Protein AF-A0A4U2ZXK5-F1 (afdb_monomer_lite)

Foldseek 3Di:
DPDDFKDWDDDLVNLLVLLVWADFQVNCVVVVTDMGGHPDDDRRDRRDDDPVSNVLNVCCVPPVPVSVVVVVVVVVVD

Sequence (78 aa):
SFETNGLLLLSLNHIELICTGKITLDDYINQGGIAILKEKMNKELILQPFPQLMFLAELLKEDPVLLQQFLNYQQKLL

Structure (mmCIF, N/CA/C/O backbone):
data_AF-A0A4U2ZXK5-F1
#
_entry.id   AF-A0A4U2ZXK5-F1
#
loop_
_atom_site.group_PDB
_atom_site.id
_atom_site.type_symbol
_atom_site.label_atom_id
_atom_site.label_alt_id
_atom_site.label_comp_id
_atom_site.label_asym_id
_atom_site.label_entity_id
_atom_site.label_seq_id
_atom_site.pdbx_PDB_ins_code
_atom_site.Cartn_x
_atom_site.Cartn_y
_atom_site.Cartn_z
_atom_site.occupancy
_atom_site.B_iso_or_equiv
_atom_site.auth_seq_id
_atom_site.auth_comp_id
_atom_site.auth_asym_id
_atom_site.auth_atom_id
_atom_site.pdbx_PDB_model_num
ATOM 1 N N . SER A 1 1 ? 25.940 -3.942 -2.469 1.00 49.19 1 SER A N 1
ATOM 2 C CA . SER A 1 1 ? 25.194 -2.701 -2.199 1.00 49.19 1 SER A CA 1
ATOM 3 C C . SER A 1 1 ? 23.761 -2.935 -2.647 1.00 49.19 1 SER A C 1
ATOM 5 O O . SER A 1 1 ? 23.574 -3.187 -3.830 1.00 49.19 1 SER A O 1
ATOM 7 N N . PHE A 1 2 ? 22.781 -2.981 -1.737 1.00 58.75 2 PHE A N 1
ATOM 8 C CA . PHE A 1 2 ? 21.366 -2.976 -2.130 1.00 58.75 2 PHE A CA 1
ATOM 9 C C . PHE A 1 2 ? 20.996 -1.526 -2.417 1.00 58.75 2 PHE A C 1
ATOM 11 O O . PHE A 1 2 ? 20.601 -0.788 -1.520 1.00 58.75 2 PHE A O 1
ATOM 18 N N . GLU A 1 3 ? 21.236 -1.087 -3.648 1.00 69.88 3 GLU A N 1
ATOM 19 C CA . GLU A 1 3 ? 20.778 0.231 -4.053 1.00 69.88 3 GLU A CA 1
ATOM 20 C C . GLU A 1 3 ? 19.256 0.248 -4.152 1.00 69.88 3 GLU A C 1
ATOM 22 O O . GLU A 1 3 ? 18.635 -0.642 -4.735 1.00 69.88 3 GLU A O 1
ATOM 27 N N . THR A 1 4 ? 18.657 1.308 -3.615 1.00 79.88 4 THR A N 1
ATOM 28 C CA . THR A 1 4 ? 17.260 1.633 -3.874 1.00 79.88 4 THR A CA 1
ATOM 29 C C . THR A 1 4 ? 17.078 1.858 -5.375 1.00 79.88 4 THR A C 1
ATOM 31 O O . THR A 1 4 ? 17.693 2.757 -5.962 1.00 79.88 4 THR A O 1
ATOM 34 N N . ASN A 1 5 ? 16.235 1.027 -5.990 1.00 86.06 5 ASN A N 1
ATOM 35 C CA . ASN A 1 5 ? 15.927 1.066 -7.423 1.00 86.06 5 ASN A CA 1
ATOM 36 C C . ASN A 1 5 ? 14.706 1.934 -7.748 1.00 86.06 5 ASN A C 1
ATOM 38 O O . ASN A 1 5 ? 14.409 2.171 -8.914 1.00 86.06 5 ASN A O 1
ATOM 42 N N . GLY A 1 6 ? 14.003 2.429 -6.733 1.00 89.06 6 GLY A N 1
ATOM 43 C CA . GLY A 1 6 ? 12.901 3.359 -6.906 1.00 89.06 6 GLY A CA 1
ATOM 44 C C . GLY A 1 6 ? 12.246 3.742 -5.586 1.00 89.06 6 GLY A C 1
ATOM 45 O O . GLY A 1 6 ? 12.550 3.177 -4.538 1.00 89.06 6 GLY A O 1
ATOM 46 N N . LEU A 1 7 ? 11.353 4.718 -5.660 1.00 91.50 7 LEU A N 1
ATOM 47 C CA . LEU A 1 7 ? 10.567 5.252 -4.557 1.00 91.50 7 LEU A CA 1
ATOM 48 C C . LEU A 1 7 ? 9.089 5.220 -4.942 1.00 91.50 7 LEU A C 1
ATOM 50 O O . LEU A 1 7 ? 8.728 5.660 -6.033 1.00 91.50 7 LEU A O 1
ATOM 54 N N . LEU A 1 8 ? 8.244 4.729 -4.037 1.00 92.12 8 LEU A N 1
ATOM 55 C CA . LEU A 1 8 ? 6.787 4.813 -4.144 1.00 92.12 8 LEU A CA 1
ATOM 56 C C . LEU A 1 8 ? 6.279 5.823 -3.116 1.00 92.12 8 LEU A C 1
ATOM 58 O O . LEU A 1 8 ? 6.648 5.753 -1.945 1.00 92.12 8 LEU A O 1
ATOM 62 N N . LEU A 1 9 ? 5.441 6.760 -3.552 1.00 92.81 9 LEU A N 1
ATOM 63 C CA . LEU A 1 9 ? 4.805 7.751 -2.684 1.00 92.81 9 LEU A CA 1
ATOM 64 C C . LEU A 1 9 ? 3.398 7.282 -2.315 1.00 92.81 9 LEU A C 1
ATOM 66 O O . LEU A 1 9 ? 2.462 7.365 -3.110 1.00 92.81 9 LEU A O 1
ATOM 70 N N . LEU A 1 10 ? 3.254 6.778 -1.095 1.00 92.00 10 LEU A N 1
ATOM 71 C CA . LEU A 1 10 ? 2.029 6.123 -0.657 1.00 92.00 10 LEU A CA 1
ATOM 72 C C . LEU A 1 10 ? 1.079 7.113 0.024 1.00 92.00 10 LEU A C 1
ATOM 74 O O . LEU A 1 10 ? 1.459 7.814 0.958 1.00 92.00 10 LEU A O 1
ATOM 78 N N . SER A 1 11 ? -0.171 7.133 -0.435 1.00 89.31 11 SER A N 1
ATOM 79 C CA . SER A 1 11 ? -1.299 7.678 0.323 1.00 89.31 11 SER A CA 1
ATOM 80 C C . SER A 1 11 ? -1.849 6.599 1.263 1.00 89.31 11 SER A C 1
ATOM 82 O O . SER A 1 11 ? -1.529 5.422 1.094 1.00 89.31 11 SER A O 1
ATOM 84 N N . LEU A 1 12 ? -2.722 6.961 2.210 1.00 87.81 12 LEU A N 1
ATOM 85 C CA . LEU A 1 12 ? -3.388 5.974 3.076 1.00 87.81 12 LEU A CA 1
ATOM 86 C C . LEU A 1 12 ? -4.139 4.907 2.258 1.00 87.81 12 LEU A C 1
ATOM 88 O O . LEU A 1 12 ? -3.963 3.717 2.499 1.00 87.81 12 LEU A O 1
ATOM 92 N N . ASN A 1 13 ? -4.854 5.318 1.206 1.00 88.19 13 ASN A N 1
ATOM 93 C CA . ASN A 1 13 ? -5.552 4.394 0.308 1.00 88.19 13 ASN A CA 1
ATOM 94 C C . ASN A 1 13 ? -4.579 3.455 -0.429 1.00 88.19 13 ASN A C 1
ATOM 96 O O . ASN A 1 13 ? -4.875 2.279 -0.629 1.00 88.19 13 ASN A O 1
ATOM 100 N N . HIS A 1 14 ? -3.401 3.954 -0.827 1.00 91.00 14 HIS A N 1
ATOM 101 C CA . HIS A 1 14 ? -2.379 3.115 -1.461 1.00 91.00 14 HIS A CA 1
ATOM 102 C C . HIS A 1 14 ? -1.789 2.091 -0.485 1.00 91.00 14 HIS A C 1
ATOM 104 O O . HIS A 1 14 ? -1.463 0.982 -0.903 1.00 91.00 14 HIS A O 1
ATOM 110 N N . ILE A 1 15 ? -1.653 2.443 0.797 1.00 90.75 15 ILE A N 1
ATOM 111 C CA . ILE A 1 15 ? -1.170 1.527 1.839 1.00 90.75 15 ILE A CA 1
ATOM 112 C C . ILE 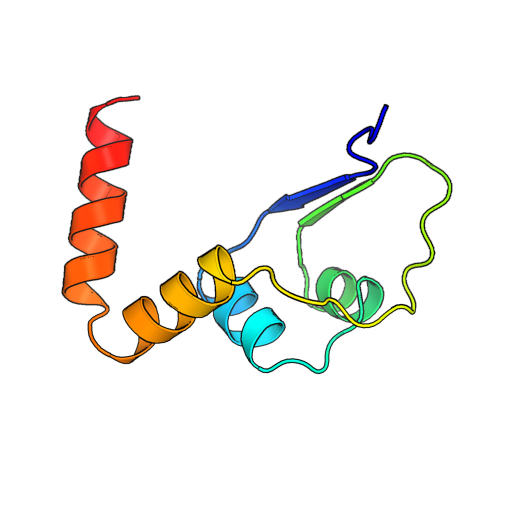A 1 15 ? -2.146 0.362 1.996 1.00 90.75 15 ILE A C 1
ATOM 114 O O . ILE A 1 15 ? -1.719 -0.787 1.911 1.00 90.75 15 ILE A O 1
ATOM 118 N N . GLU A 1 16 ? -3.444 0.642 2.146 1.00 88.12 16 GLU A N 1
ATOM 119 C CA . GLU A 1 16 ? -4.474 -0.402 2.224 1.00 88.12 16 GLU A CA 1
ATOM 120 C C . GLU A 1 16 ? -4.423 -1.318 0.997 1.00 88.12 16 GLU A C 1
ATOM 122 O O . GLU A 1 16 ? -4.309 -2.537 1.127 1.00 88.12 16 GLU A O 1
ATOM 127 N N . LEU A 1 17 ? -4.414 -0.733 -0.203 1.00 88.94 17 LEU A N 1
ATOM 128 C CA . LEU A 1 17 ? -4.398 -1.481 -1.457 1.00 88.94 17 LEU A CA 1
ATOM 129 C C . LEU A 1 17 ? -3.184 -2.419 -1.562 1.00 88.94 17 LEU A C 1
ATOM 131 O O . LEU A 1 17 ? -3.350 -3.612 -1.823 1.00 88.94 17 LEU A O 1
ATOM 135 N N . ILE A 1 18 ? -1.972 -1.909 -1.323 1.00 92.31 18 ILE A N 1
ATOM 136 C CA . ILE A 1 18 ? -0.737 -2.706 -1.393 1.00 92.31 18 ILE A CA 1
ATOM 137 C C . ILE A 1 18 ? -0.744 -3.806 -0.324 1.00 92.31 18 ILE A C 1
ATOM 139 O O . ILE A 1 18 ? -0.359 -4.942 -0.607 1.00 92.31 18 ILE A O 1
ATOM 143 N N . CYS A 1 19 ? -1.212 -3.501 0.889 1.00 91.88 19 CYS A N 1
ATOM 144 C CA . CYS A 1 19 ? -1.225 -4.445 2.006 1.00 91.88 19 CYS A CA 1
ATOM 145 C C . CYS A 1 19 ? -2.302 -5.532 1.905 1.00 91.88 19 CYS A C 1
ATOM 147 O O . CYS A 1 19 ? -2.123 -6.595 2.494 1.00 91.88 19 CYS A O 1
ATOM 149 N N . THR A 1 20 ? -3.351 -5.348 1.097 1.00 82.81 20 THR A N 1
ATOM 150 C CA . THR A 1 20 ? -4.281 -6.444 0.748 1.00 82.81 20 THR A CA 1
ATOM 151 C C . THR A 1 20 ? -3.712 -7.448 -0.272 1.00 82.81 20 THR A C 1
ATOM 153 O O . THR A 1 20 ? -4.295 -8.516 -0.483 1.00 82.81 20 THR A O 1
ATOM 156 N N . GLY A 1 21 ? -2.533 -7.161 -0.846 1.00 69.75 21 GLY A N 1
ATOM 157 C CA . GLY A 1 21 ? -1.592 -8.178 -1.327 1.00 69.75 21 GLY A CA 1
ATOM 158 C C . GLY A 1 21 ? -1.805 -8.732 -2.737 1.00 69.75 21 GLY A C 1
ATOM 159 O O . GLY A 1 21 ? -1.508 -9.905 -2.964 1.00 69.75 21 GLY A O 1
ATOM 160 N N . LYS A 1 22 ? -2.331 -7.950 -3.692 1.00 81.62 22 LYS A N 1
ATOM 161 C CA . LYS A 1 22 ? -2.633 -8.465 -5.051 1.00 81.62 22 LYS A CA 1
ATOM 162 C C . LYS A 1 22 ? -2.373 -7.505 -6.210 1.00 81.62 22 LYS A C 1
ATOM 164 O O . LYS A 1 22 ? -2.863 -7.758 -7.305 1.00 81.62 22 LYS A O 1
ATOM 169 N N . ILE A 1 23 ? -1.629 -6.426 -5.990 1.00 92.88 23 ILE A N 1
ATOM 170 C CA . ILE A 1 23 ? -1.349 -5.455 -7.050 1.00 92.88 23 ILE A CA 1
ATOM 171 C C . ILE A 1 23 ? 0.103 -5.536 -7.505 1.00 92.88 23 ILE A C 1
ATOM 173 O O . ILE A 1 23 ? 1.015 -5.762 -6.705 1.00 92.88 23 ILE A O 1
ATOM 177 N N . THR A 1 24 ? 0.315 -5.341 -8.795 1.00 94.00 24 THR A N 1
ATOM 178 C CA . THR A 1 24 ? 1.633 -5.131 -9.390 1.00 94.00 24 THR A CA 1
ATOM 179 C C . THR A 1 24 ? 2.063 -3.667 -9.269 1.00 94.00 24 THR A C 1
ATOM 181 O O . THR A 1 24 ? 1.280 -2.793 -8.879 1.00 94.00 24 THR A O 1
ATOM 184 N N . LEU A 1 25 ? 3.322 -3.371 -9.599 1.00 92.75 25 LEU A N 1
ATOM 185 C CA . LEU A 1 25 ? 3.779 -1.983 -9.703 1.00 92.75 25 LEU A CA 1
ATOM 186 C C . LEU A 1 25 ? 3.046 -1.238 -10.832 1.00 92.75 25 LEU A C 1
ATOM 188 O O . LEU A 1 25 ? 2.740 -0.057 -10.672 1.00 92.75 25 LEU A O 1
ATOM 192 N N . ASP A 1 26 ? 2.719 -1.915 -11.934 1.00 93.88 26 ASP A N 1
ATOM 193 C CA . ASP A 1 26 ? 1.897 -1.327 -12.997 1.00 93.88 26 ASP A CA 1
ATOM 194 C C . ASP A 1 26 ? 0.467 -1.048 -12.530 1.00 93.88 26 ASP A C 1
ATOM 196 O O . ASP A 1 26 ? -0.046 0.037 -12.792 1.00 93.88 26 ASP A O 1
ATOM 200 N N . ASP A 1 27 ? -0.161 -1.949 -11.772 1.00 93.81 27 ASP A N 1
ATOM 201 C CA . ASP A 1 27 ? -1.497 -1.706 -11.208 1.00 93.81 27 ASP A CA 1
ATOM 202 C C . ASP A 1 27 ? -1.513 -0.474 -10.299 1.00 93.81 27 ASP A C 1
ATOM 204 O O . ASP A 1 27 ? -2.446 0.327 -10.358 1.00 93.81 27 ASP A O 1
ATOM 208 N N . TYR A 1 28 ? -0.474 -0.311 -9.474 1.00 93.81 28 TYR A N 1
ATOM 209 C CA . TYR A 1 28 ? -0.301 0.861 -8.619 1.00 93.81 28 TYR A CA 1
ATOM 210 C C . TYR A 1 28 ? -0.198 2.154 -9.443 1.00 93.81 28 TYR A C 1
ATOM 212 O O . TYR A 1 28 ? -0.903 3.123 -9.158 1.00 93.81 28 TYR A O 1
ATOM 220 N N . ILE A 1 29 ? 0.638 2.173 -10.486 1.00 92.75 29 ILE A N 1
ATOM 221 C CA . ILE A 1 29 ? 0.824 3.349 -11.352 1.00 92.75 29 ILE A CA 1
ATOM 222 C C . ILE A 1 29 ? -0.460 3.660 -12.136 1.00 92.75 29 ILE A C 1
ATOM 224 O O . ILE A 1 29 ? -0.879 4.816 -12.202 1.00 92.75 29 ILE A O 1
ATOM 228 N N . ASN A 1 30 ? -1.122 2.639 -12.683 1.00 93.31 30 ASN A N 1
ATOM 229 C CA . ASN A 1 30 ? -2.357 2.774 -13.463 1.00 93.31 30 ASN A CA 1
ATOM 230 C C . ASN A 1 30 ? -3.533 3.308 -12.630 1.00 93.31 30 ASN A C 1
ATOM 232 O O . ASN A 1 30 ? -4.448 3.916 -13.180 1.00 93.31 30 ASN A O 1
ATOM 236 N N . GLN A 1 31 ? -3.498 3.130 -11.308 1.00 90.38 31 GLN A N 1
ATOM 237 C CA . GLN A 1 31 ? -4.470 3.700 -10.369 1.00 90.38 31 GLN A CA 1
ATOM 238 C C . GLN A 1 31 ? -4.113 5.126 -9.908 1.00 90.38 31 GLN A C 1
ATOM 240 O O . GLN A 1 31 ? -4.753 5.661 -9.005 1.00 90.38 31 GLN A O 1
ATOM 245 N N . GLY A 1 32 ? -3.115 5.766 -10.527 1.00 91.44 32 GLY A N 1
ATOM 246 C CA . GLY A 1 32 ? -2.672 7.122 -10.188 1.00 91.44 32 GLY A CA 1
ATOM 247 C C . GLY A 1 32 ? -1.601 7.177 -9.095 1.00 91.44 32 GLY A C 1
ATOM 248 O O . GLY A 1 32 ? -1.287 8.259 -8.595 1.00 91.44 32 GLY A O 1
ATOM 249 N N . GLY A 1 33 ? -1.024 6.032 -8.721 1.00 92.94 33 GLY A N 1
ATOM 250 C CA . GLY A 1 33 ? 0.100 5.955 -7.800 1.00 92.94 33 GLY A CA 1
ATOM 251 C C . GLY A 1 33 ? 1.353 6.629 -8.361 1.00 92.94 33 GLY A C 1
ATOM 252 O O . GLY A 1 33 ? 1.696 6.487 -9.534 1.00 92.94 33 GLY A O 1
ATOM 253 N N . ILE A 1 34 ? 2.075 7.356 -7.507 1.00 94.69 34 ILE A N 1
ATOM 254 C CA . ILE A 1 34 ? 3.299 8.057 -7.905 1.00 94.69 34 ILE A CA 1
ATOM 255 C C . ILE A 1 34 ? 4.505 7.165 -7.598 1.00 94.69 34 ILE A C 1
ATOM 257 O O . ILE A 1 34 ? 4.699 6.733 -6.454 1.00 94.69 34 ILE A O 1
ATOM 261 N N . ALA A 1 35 ? 5.313 6.898 -8.624 1.00 92.25 35 ALA A N 1
ATOM 262 C CA . ALA A 1 35 ? 6.537 6.111 -8.545 1.00 92.25 35 ALA A CA 1
ATOM 263 C C . ALA A 1 35 ? 7.697 6.844 -9.234 1.00 92.25 35 ALA A C 1
ATOM 265 O O . ALA A 1 35 ? 7.570 7.295 -10.370 1.00 92.25 35 ALA A O 1
ATOM 266 N N . ILE A 1 36 ? 8.844 6.924 -8.563 1.00 91.31 36 ILE A N 1
ATOM 267 C CA . ILE A 1 36 ? 10.104 7.433 -9.117 1.00 91.31 36 ILE A CA 1
ATOM 268 C C . ILE A 1 36 ? 11.038 6.236 -9.241 1.00 91.31 36 ILE A C 1
ATOM 270 O O . ILE A 1 36 ? 11.544 5.740 -8.239 1.00 91.31 36 ILE A O 1
ATOM 274 N N . LEU A 1 37 ? 11.237 5.732 -10.454 1.00 89.50 37 LEU A N 1
ATOM 275 C CA . LEU A 1 37 ? 11.978 4.494 -10.702 1.00 89.50 37 LEU A CA 1
ATOM 276 C C . LEU A 1 37 ? 13.323 4.806 -11.369 1.00 89.50 37 LEU A C 1
ATOM 278 O O . LEU A 1 37 ? 13.385 5.641 -12.270 1.00 89.50 37 LEU A O 1
ATOM 282 N N . LYS A 1 38 ? 14.390 4.108 -10.969 1.00 82.81 38 LYS A N 1
ATOM 283 C CA . LYS A 1 38 ? 15.594 3.983 -11.801 1.00 82.81 38 LYS A CA 1
ATOM 284 C C . LYS A 1 38 ? 15.268 3.075 -12.992 1.00 82.81 38 LYS A C 1
ATOM 286 O O . LYS A 1 38 ? 14.416 2.189 -12.894 1.00 82.81 38 LYS A O 1
ATOM 291 N N . GLU A 1 39 ? 15.931 3.287 -14.125 1.00 74.12 39 GLU A N 1
ATOM 292 C CA . GLU A 1 39 ? 15.691 2.468 -15.315 1.00 74.12 39 GLU A CA 1
ATOM 293 C C . GLU A 1 39 ? 16.051 0.989 -15.073 1.00 74.12 39 GLU A C 1
ATOM 295 O O . GLU A 1 39 ? 17.060 0.684 -14.437 1.00 74.12 39 GLU A O 1
ATOM 300 N N . LYS A 1 40 ? 15.226 0.086 -15.634 1.00 74.44 40 LYS A N 1
ATOM 301 C CA . LYS A 1 40 ? 15.220 -1.390 -15.483 1.00 74.44 40 LYS A CA 1
ATOM 302 C C . LYS A 1 40 ? 14.606 -1.925 -14.179 1.00 74.44 40 LYS A C 1
ATOM 304 O O . LYS A 1 40 ? 15.278 -2.581 -13.386 1.00 74.44 40 LYS A O 1
ATOM 309 N N . MET A 1 41 ? 13.293 -1.754 -14.011 1.00 82.81 41 MET A N 1
ATOM 310 C CA . MET A 1 41 ? 12.510 -2.492 -13.011 1.00 82.81 41 MET A CA 1
ATOM 311 C C . MET A 1 41 ? 11.376 -3.264 -13.699 1.00 82.81 41 MET A C 1
ATOM 313 O O . MET A 1 41 ? 10.687 -2.699 -14.547 1.00 82.81 41 MET A O 1
ATOM 317 N N . ASN A 1 42 ? 11.193 -4.546 -13.360 1.00 87.56 42 ASN A N 1
ATOM 318 C CA . ASN A 1 42 ? 10.048 -5.322 -13.839 1.00 87.56 42 ASN A CA 1
ATOM 319 C C . ASN A 1 42 ? 8.796 -4.889 -13.064 1.00 87.56 42 ASN A C 1
ATOM 321 O O . ASN A 1 42 ? 8.723 -5.095 -11.852 1.00 87.56 42 ASN A O 1
ATOM 325 N N . LYS A 1 43 ? 7.840 -4.277 -13.764 1.00 90.50 43 LYS A N 1
ATOM 326 C CA . LYS A 1 43 ? 6.643 -3.691 -13.155 1.00 90.50 43 LYS A CA 1
ATOM 327 C C . LYS A 1 43 ? 5.477 -4.670 -13.006 1.00 90.50 43 LYS A C 1
ATOM 329 O O . LYS A 1 43 ? 4.544 -4.381 -12.265 1.00 90.50 43 LYS A O 1
ATOM 334 N N . GLU A 1 44 ? 5.568 -5.838 -13.634 1.00 92.12 44 GLU A N 1
ATOM 335 C CA . GLU A 1 44 ? 4.552 -6.897 -13.580 1.00 92.12 44 GLU A CA 1
ATOM 336 C C . GLU A 1 44 ? 4.656 -7.744 -12.300 1.00 92.12 44 GLU A C 1
ATOM 338 O O . GLU A 1 44 ? 3.831 -8.619 -12.045 1.00 92.12 44 GLU A O 1
ATOM 343 N N . LEU A 1 45 ? 5.682 -7.511 -11.474 1.00 88.56 45 LEU A N 1
ATOM 344 C CA . LEU A 1 45 ? 5.840 -8.206 -10.202 1.00 88.56 45 LEU A CA 1
ATOM 345 C C . LEU A 1 45 ? 4.835 -7.684 -9.173 1.00 88.56 45 LEU A C 1
ATOM 347 O O . LEU A 1 45 ? 4.661 -6.475 -9.008 1.00 88.56 45 LEU A O 1
ATOM 351 N N . ILE A 1 46 ? 4.223 -8.616 -8.438 1.00 91.56 46 ILE A N 1
ATOM 352 C CA . ILE A 1 46 ? 3.335 -8.304 -7.315 1.00 91.56 46 ILE A CA 1
ATOM 353 C C . ILE A 1 46 ? 4.140 -7.580 -6.234 1.00 91.56 46 ILE A C 1
ATOM 355 O O . ILE A 1 46 ? 5.189 -8.063 -5.796 1.00 91.56 46 ILE A O 1
ATOM 359 N N . LEU A 1 47 ? 3.625 -6.442 -5.771 1.00 91.81 47 LEU A N 1
ATOM 360 C CA . LEU A 1 47 ? 4.203 -5.702 -4.658 1.00 91.81 47 LEU A CA 1
ATOM 361 C C . LEU A 1 47 ? 4.074 -6.523 -3.371 1.00 91.81 47 LEU A C 1
ATOM 363 O O . LEU A 1 47 ? 2.982 -6.921 -2.973 1.00 91.81 47 LEU A O 1
ATOM 367 N N . GLN A 1 48 ? 5.210 -6.772 -2.722 1.00 91.00 48 GLN A N 1
ATOM 368 C CA . GLN A 1 48 ? 5.285 -7.463 -1.438 1.00 91.00 48 GLN A CA 1
ATOM 369 C C . GLN A 1 48 ? 5.601 -6.432 -0.346 1.00 91.00 48 GLN A C 1
ATOM 371 O O . GLN A 1 48 ? 6.745 -5.974 -0.259 1.00 91.00 48 GLN A O 1
ATOM 376 N N . PRO A 1 49 ? 4.608 -6.005 0.453 1.00 92.06 49 PRO A N 1
ATOM 377 C CA . PRO A 1 49 ? 4.828 -5.024 1.505 1.00 92.06 49 PRO A CA 1
ATOM 378 C C . PRO A 1 49 ? 5.725 -5.592 2.606 1.00 92.06 49 PRO A C 1
ATOM 380 O O . PRO A 1 49 ? 5.592 -6.741 3.027 1.00 92.06 49 PRO A O 1
ATOM 383 N N . PHE A 1 50 ? 6.619 -4.753 3.121 1.00 91.44 50 PHE A N 1
ATOM 384 C CA . PHE A 1 50 ? 7.406 -5.103 4.298 1.00 91.44 50 PHE A CA 1
ATOM 385 C C . PHE A 1 50 ? 6.525 -5.151 5.562 1.00 91.44 50 PHE A C 1
ATOM 387 O O . PHE A 1 50 ? 5.505 -4.455 5.623 1.00 91.44 50 PHE A O 1
ATOM 394 N N . PRO A 1 51 ? 6.931 -5.896 6.612 1.00 92.12 51 PRO A N 1
ATOM 395 C CA . PRO A 1 51 ? 6.169 -6.007 7.859 1.00 92.12 51 PRO A CA 1
ATOM 396 C C . PRO A 1 51 ? 5.780 -4.674 8.500 1.00 92.12 51 PRO A C 1
ATOM 398 O O . PRO A 1 51 ? 4.687 -4.553 9.042 1.00 92.12 51 PRO A O 1
ATOM 401 N N . GLN A 1 52 ? 6.633 -3.655 8.400 1.00 91.38 52 GLN A N 1
ATOM 402 C CA . GLN A 1 52 ? 6.360 -2.325 8.946 1.00 91.38 52 GLN A CA 1
ATOM 403 C C . GLN A 1 52 ? 5.186 -1.640 8.233 1.00 91.38 52 GLN A C 1
ATOM 405 O O . GLN A 1 52 ? 4.383 -0.974 8.878 1.00 91.38 52 GLN A O 1
ATOM 410 N N . LEU A 1 53 ?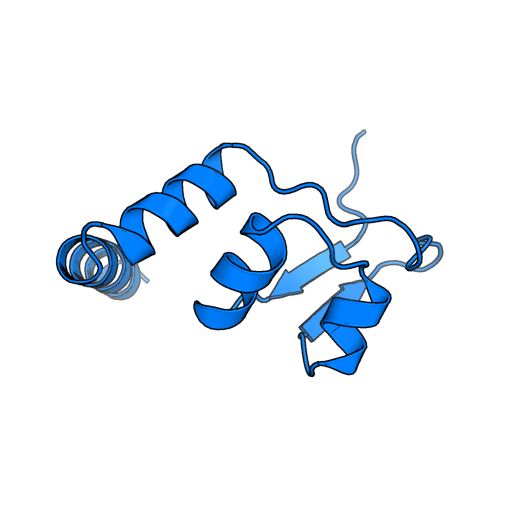 5.071 -1.821 6.913 1.00 92.12 53 LEU A N 1
ATOM 411 C CA . LEU A 1 53 ? 3.967 -1.270 6.129 1.00 92.12 53 LEU A CA 1
ATOM 412 C C . LEU A 1 53 ? 2.661 -2.019 6.418 1.00 92.12 53 LEU A C 1
ATOM 414 O O . LEU A 1 53 ? 1.620 -1.390 6.562 1.00 92.12 53 LEU A O 1
ATOM 418 N N . MET A 1 54 ? 2.732 -3.345 6.580 1.00 92.50 54 MET A N 1
ATOM 419 C CA . MET A 1 54 ? 1.580 -4.158 6.990 1.00 92.50 54 MET A CA 1
ATOM 420 C C . MET A 1 54 ? 1.079 -3.770 8.385 1.00 92.50 54 MET A C 1
ATOM 422 O O . MET A 1 54 ? -0.117 -3.589 8.573 1.00 92.50 54 MET A O 1
ATOM 426 N N . PHE A 1 55 ? 1.985 -3.564 9.345 1.00 90.50 55 PHE A N 1
ATOM 427 C CA . PHE A 1 55 ? 1.624 -3.062 10.672 1.00 90.50 55 PHE A CA 1
ATOM 428 C C . PHE A 1 55 ? 0.913 -1.705 10.596 1.00 90.50 55 PHE A C 1
ATOM 430 O O . PHE A 1 55 ? -0.097 -1.500 11.264 1.00 90.50 5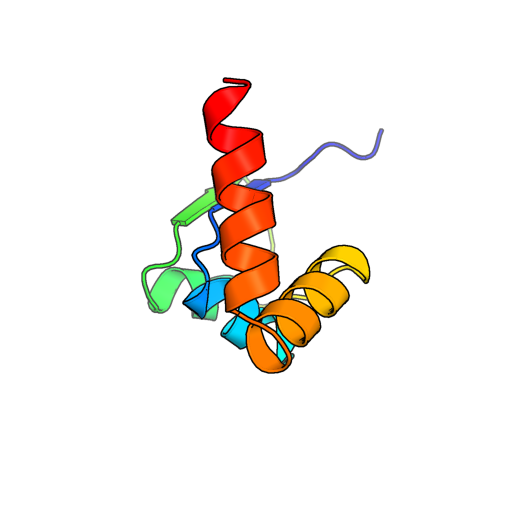5 PHE A O 1
ATOM 437 N N . LEU A 1 56 ? 1.412 -0.791 9.758 1.00 89.44 56 LEU A N 1
ATOM 438 C CA . LEU A 1 56 ? 0.788 0.515 9.555 1.00 89.44 56 LEU A CA 1
ATOM 439 C C . LEU A 1 56 ? -0.625 0.400 8.963 1.00 89.44 56 LEU A C 1
ATOM 441 O O . LEU A 1 56 ? -1.512 1.145 9.371 1.00 89.44 56 LEU A O 1
ATOM 445 N N . ALA A 1 57 ? -0.834 -0.530 8.028 1.00 91.25 57 ALA A N 1
ATOM 446 C CA . ALA A 1 57 ? -2.142 -0.795 7.435 1.00 91.25 57 ALA A CA 1
ATOM 447 C C . ALA A 1 57 ? -3.141 -1.357 8.461 1.00 91.25 57 ALA A C 1
ATOM 449 O O . ALA A 1 57 ? -4.281 -0.906 8.515 1.00 91.25 57 ALA A O 1
ATOM 450 N N . GLU A 1 58 ? -2.710 -2.290 9.314 1.00 91.12 58 GLU A N 1
ATOM 451 C CA . GLU A 1 58 ? -3.553 -2.799 10.405 1.00 91.12 58 GLU A CA 1
ATOM 452 C C . GLU A 1 58 ? -3.871 -1.698 11.423 1.00 91.12 58 GLU A C 1
ATOM 454 O O . GLU A 1 58 ? -5.015 -1.556 11.844 1.00 91.12 58 GLU A O 1
ATOM 459 N N . LEU A 1 59 ? -2.897 -0.848 11.765 1.00 89.94 59 LEU A N 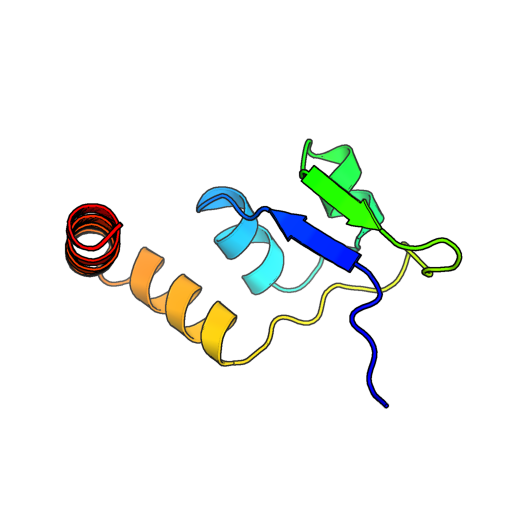1
ATOM 460 C CA . LEU A 1 59 ? -3.133 0.287 12.657 1.00 89.94 59 LEU A CA 1
ATOM 461 C C . LEU A 1 59 ? -4.141 1.283 12.067 1.00 89.94 59 LEU A C 1
ATOM 463 O O . LEU A 1 59 ? -5.017 1.751 12.786 1.00 89.94 59 LEU A O 1
ATOM 467 N N . LEU A 1 60 ? -4.044 1.587 10.767 1.00 88.25 60 LEU A N 1
ATOM 468 C CA . LEU A 1 60 ? -5.004 2.444 10.061 1.00 88.25 60 LEU A CA 1
ATOM 469 C C . LEU A 1 60 ? -6.434 1.898 10.166 1.00 88.25 60 LEU A C 1
ATOM 471 O O . LEU A 1 60 ? -7.375 2.673 10.329 1.00 88.25 60 LEU A O 1
ATOM 475 N N . LYS A 1 61 ? -6.587 0.577 10.078 1.00 88.94 61 LYS A N 1
ATOM 476 C CA . LYS A 1 61 ? -7.880 -0.105 10.123 1.00 88.94 61 LYS A CA 1
ATOM 477 C C . LYS A 1 61 ? -8.461 -0.180 11.536 1.00 88.94 61 LYS A C 1
ATOM 479 O O . LYS A 1 61 ? -9.653 0.058 11.710 1.00 88.94 61 LYS A O 1
ATOM 484 N N . GLU A 1 62 ? -7.641 -0.533 12.521 1.00 92.38 62 GLU A N 1
ATOM 485 C CA . GLU A 1 62 ? -8.091 -0.788 13.894 1.00 92.38 62 GLU A CA 1
ATOM 486 C C . GLU A 1 62 ? -8.203 0.502 14.725 1.00 92.38 62 GLU A C 1
ATOM 488 O O . GLU A 1 62 ? -9.136 0.648 15.513 1.00 92.38 62 GLU A O 1
ATOM 493 N N . ASP A 1 63 ? -7.287 1.460 14.539 1.00 92.06 63 ASP A N 1
ATOM 494 C CA . ASP A 1 63 ? -7.298 2.749 15.240 1.00 92.06 63 ASP A CA 1
ATOM 495 C C . ASP A 1 63 ? -6.763 3.897 14.352 1.00 92.06 63 ASP A C 1
ATOM 497 O O . ASP A 1 63 ? -5.622 4.366 14.500 1.00 92.06 63 ASP A O 1
ATOM 501 N N . PRO A 1 64 ? -7.594 4.413 13.426 1.00 87.12 64 PRO A N 1
ATOM 502 C CA . PRO A 1 64 ? -7.205 5.523 12.561 1.00 87.12 64 PRO A CA 1
ATOM 503 C C . PRO A 1 64 ? -6.905 6.809 13.345 1.00 87.12 64 PRO A C 1
ATOM 505 O O . PRO A 1 64 ? -6.146 7.651 12.864 1.00 87.12 64 PRO A O 1
ATOM 508 N N . VAL A 1 65 ? -7.462 6.984 14.551 1.00 89.75 65 VAL A N 1
ATOM 509 C CA . VAL A 1 65 ? -7.214 8.174 15.382 1.00 89.75 65 VAL A CA 1
ATOM 510 C C . VAL A 1 65 ? -5.786 8.154 15.913 1.00 89.75 65 VAL A C 1
ATOM 512 O O . VAL A 1 65 ? -5.086 9.165 15.811 1.00 89.75 65 VAL A O 1
ATOM 515 N N . LEU A 1 66 ? -5.330 7.012 16.427 1.00 87.06 66 LEU A N 1
ATOM 516 C CA . LEU A 1 66 ? -3.957 6.832 16.892 1.00 87.06 66 LEU A CA 1
ATOM 517 C C . LEU A 1 66 ? -2.949 7.052 15.760 1.00 87.06 66 LEU A C 1
ATOM 519 O O . LEU A 1 66 ? -1.951 7.753 15.946 1.00 87.06 66 LEU A O 1
ATOM 523 N N . LEU A 1 67 ? -3.232 6.535 14.562 1.00 85.19 67 LEU A N 1
ATOM 524 C CA . LEU A 1 67 ? -2.389 6.791 13.397 1.00 85.19 67 LEU A CA 1
ATOM 525 C C . LEU A 1 67 ? -2.307 8.287 13.066 1.00 85.19 67 LEU A C 1
ATOM 527 O O . LEU A 1 67 ? -1.212 8.820 12.876 1.00 85.19 67 LEU A O 1
ATOM 531 N N . GLN A 1 68 ? -3.446 8.982 13.028 1.00 82.88 68 GLN A N 1
ATOM 532 C CA . GLN A 1 68 ? -3.479 10.423 12.763 1.00 82.88 68 GLN A CA 1
ATOM 533 C C . GLN A 1 68 ? -2.688 11.210 13.812 1.00 82.88 68 GLN A C 1
ATOM 535 O O . GLN A 1 68 ? -1.952 12.133 13.469 1.00 82.88 68 GLN A O 1
ATOM 540 N N . GLN A 1 69 ? -2.770 10.830 15.089 1.00 86.00 69 GLN A N 1
ATOM 541 C CA . GLN A 1 69 ? -1.951 11.437 16.141 1.00 86.00 69 GLN A CA 1
ATOM 542 C C . GLN A 1 69 ? -0.454 11.239 15.884 1.00 86.00 69 GLN A C 1
ATOM 544 O O . GLN A 1 69 ? 0.311 12.195 16.015 1.00 86.00 69 GLN A O 1
ATOM 549 N N . PHE A 1 70 ? -0.045 10.037 15.472 1.00 80.94 70 PHE A N 1
ATOM 550 C CA . PHE A 1 70 ? 1.349 9.714 15.169 1.00 80.94 70 PHE A CA 1
ATOM 551 C C . PHE A 1 70 ? 1.891 10.535 13.988 1.00 80.94 70 PHE A C 1
ATOM 553 O O . PHE A 1 70 ? 2.971 11.124 14.079 1.00 80.94 70 PHE A 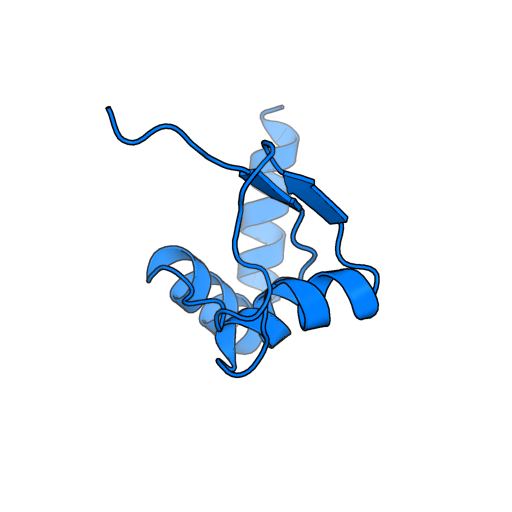O 1
ATOM 560 N N . LEU A 1 71 ? 1.117 10.637 12.902 1.00 79.94 71 LEU A N 1
ATOM 561 C CA . LEU A 1 71 ? 1.482 11.414 11.711 1.00 79.94 71 LEU A CA 1
ATOM 562 C C . LEU A 1 71 ? 1.553 12.917 12.014 1.00 79.94 71 LEU A C 1
ATOM 564 O O . LEU A 1 71 ? 2.523 13.582 11.648 1.00 79.94 71 LEU A O 1
ATOM 568 N N . ASN A 1 72 ? 0.583 13.441 12.767 1.00 81.75 72 ASN A N 1
ATOM 569 C CA . ASN A 1 72 ? 0.567 14.842 13.190 1.00 81.75 72 ASN A CA 1
ATOM 570 C C . ASN A 1 72 ? 1.750 15.192 14.105 1.00 81.75 72 ASN A C 1
ATOM 572 O O . ASN A 1 72 ? 2.211 16.334 14.112 1.00 81.75 72 ASN A O 1
ATOM 576 N N . TYR A 1 73 ? 2.254 14.227 14.879 1.00 75.62 73 TYR A N 1
ATOM 577 C CA . TYR A 1 73 ? 3.441 14.424 15.709 1.00 75.62 73 TYR A CA 1
ATOM 578 C C . TYR A 1 73 ? 4.713 14.561 14.868 1.00 75.62 73 TYR A C 1
ATOM 580 O O . TYR A 1 73 ? 5.538 15.430 15.142 1.00 75.62 73 TYR A O 1
ATOM 588 N N . GLN A 1 74 ? 4.856 13.745 13.819 1.00 62.09 74 GLN A N 1
ATOM 589 C CA . GLN A 1 74 ? 6.002 13.814 12.907 1.00 62.09 74 GLN A CA 1
ATOM 590 C C . GLN A 1 74 ? 6.026 15.121 12.112 1.00 62.09 74 GLN A C 1
ATOM 592 O O . GLN A 1 74 ? 7.088 15.704 11.920 1.00 62.09 74 GLN A O 1
ATOM 597 N N . GLN A 1 75 ? 4.858 15.628 11.716 1.00 60.59 75 GLN A N 1
ATOM 598 C CA . GLN A 1 75 ? 4.762 16.879 10.967 1.00 60.59 75 GLN A CA 1
ATOM 599 C C . GLN A 1 75 ? 5.117 18.123 11.794 1.00 60.59 75 GLN A C 1
ATOM 601 O O . GLN A 1 75 ? 5.491 19.137 11.225 1.00 60.59 75 GLN A O 1
ATOM 606 N N . LYS A 1 76 ? 5.038 18.052 13.129 1.00 62.62 76 LYS A N 1
ATOM 607 C CA . LYS A 1 76 ? 5.507 19.126 14.024 1.00 62.62 76 LYS A CA 1
ATOM 608 C C . LYS A 1 76 ? 7.026 19.144 14.227 1.00 62.62 76 LYS A C 1
ATOM 610 O O . LYS A 1 76 ? 7.533 20.092 14.819 1.00 62.62 76 LYS A O 1
ATOM 615 N N . LEU A 1 77 ? 7.729 18.086 13.822 1.00 55.38 77 LEU A N 1
ATOM 616 C CA . LEU A 1 77 ? 9.179 17.936 13.986 1.00 55.38 77 LEU A CA 1
ATOM 617 C C . LEU A 1 77 ? 9.963 18.230 12.694 1.00 55.38 77 LEU A C 1
ATOM 619 O O . LEU A 1 77 ? 11.194 18.211 12.729 1.00 55.38 77 LEU A O 1
ATOM 623 N N . LEU A 1 78 ? 9.261 18.488 11.587 1.00 51.06 78 LEU A N 1
ATOM 624 C CA . LEU A 1 78 ? 9.792 18.916 10.289 1.00 51.06 78 LEU A CA 1
ATOM 625 C C . LEU A 1 78 ? 9.496 20.402 10.07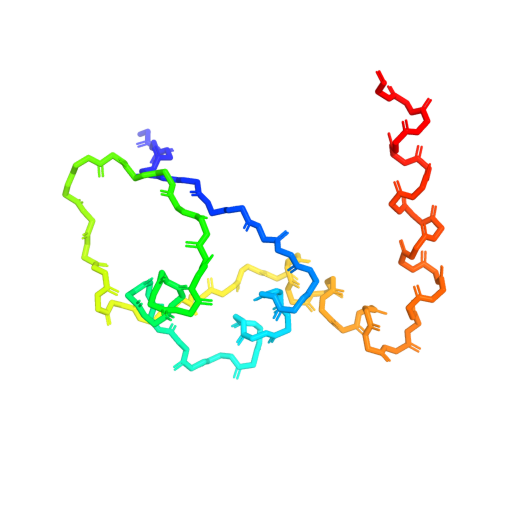1 1.00 51.06 78 LEU A C 1
ATOM 627 O O . LEU A 1 78 ? 10.358 21.071 9.460 1.00 51.06 78 LEU A O 1
#

Organism: NCBI:txid1890302

Secondary structure (DSSP, 8-state):
-----EEEE--HHHHHHHHTT--BHHHHHHTT-EEEE-S---TTSBP---HHHHHHHHHHHH-HHHHHHHHHHHHT--

Radius of gyration: 13.98 Å; chains: 1; bounding box: 33×28×32 Å

pLDDT: mean 85.57, std 10.54, range [49.19, 94.69]